Protein AF-A0A4Q3CG35-F1 (afdb_monomer)

Nearest PDB structures (foldseek):
  3wau-assembly1_A  TM=9.894E-01  e=9.606E-03  Bacteroides fragilis NCTC 9343
  3was-assembly1_A  TM=9.864E-01  e=1.274E-02  Bacteroides fragilis NCTC 9343
  3wau-assembly1_B  TM=9.882E-01  e=1.274E-02  Bacteroides fragilis NCTC 9343
  4kmi-assembly1_A  TM=9.906E-01  e=1.812E-02  Bacteroides fragilis NCTC 9343
  5ay9-assembly1_A  TM=9.498E-01  e=6.924E-02  Ruminococcus albus 7 = DSM 20455

Sequence (49 aa):
MIKNFAEQLQQLKDKHEQLLNKPNVKANQSNGIYHRYQNPVLTAAHAPL

Solvent-accessible surface area (backbone atoms only — not comparable to full-atom values): 3337 Å² total; per-residue (Å²): 132,80,77,50,67,67,59,58,52,49,55,52,49,53,52,47,52,51,60,75,70,52,84,72,50,73,41,92,66,63,86,86,84,60,76,50,54,73,58,79,95,72,57,82,84,70,56,85,132

Foldseek 3Di:
DPPDVVNVVVVLVVVLVCVQPPDWAWDPDDPVPDIDTDDDNDDPSNPDD

pLDDT: mean 94.0, std 10.15, range [46.81, 98.56]

Structure (mmCIF, N/CA/C/O backbone):
data_AF-A0A4Q3CG35-F1
#
_entry.id   AF-A0A4Q3CG35-F1
#
loop_
_atom_site.group_PDB
_atom_site.id
_atom_site.type_symbol
_atom_site.label_atom_id
_atom_site.label_alt_id
_atom_site.label_comp_id
_atom_site.label_asym_id
_atom_site.label_entity_id
_atom_site.label_seq_id
_atom_site.pdbx_PDB_ins_code
_atom_site.Cartn_x
_atom_site.Cartn_y
_atom_site.Cartn_z
_atom_site.occupancy
_atom_site.B_iso_or_equiv
_atom_site.auth_seq_id
_atom_site.auth_comp_id
_atom_site.auth_asym_id
_atom_site.auth_atom_id
_atom_site.pdbx_PDB_model_num
ATOM 1 N N . MET A 1 1 ? -0.846 -3.373 34.355 1.00 46.81 1 MET A N 1
ATOM 2 C CA . MET A 1 1 ? -1.057 -2.135 33.576 1.00 46.81 1 MET A CA 1
ATOM 3 C C . MET A 1 1 ? -1.689 -2.516 32.254 1.00 46.81 1 MET A C 1
ATOM 5 O O . MET A 1 1 ? -1.037 -3.176 31.455 1.00 46.81 1 MET A O 1
ATOM 9 N N . ILE A 1 2 ? -2.967 -2.188 32.064 1.00 59.34 2 ILE A N 1
ATOM 10 C CA . ILE A 1 2 ? -3.632 -2.319 30.766 1.00 59.34 2 ILE A CA 1
ATOM 11 C C . ILE A 1 2 ? -2.925 -1.305 29.862 1.00 59.34 2 ILE A C 1
ATOM 13 O O . ILE A 1 2 ? -3.153 -0.110 30.019 1.00 59.34 2 ILE A O 1
ATOM 17 N N . LYS A 1 3 ? -2.018 -1.743 28.977 1.00 61.06 3 LYS A N 1
ATOM 18 C CA . LYS A 1 3 ? -1.707 -0.929 27.792 1.00 61.06 3 LYS A CA 1
ATOM 19 C C . LYS A 1 3 ? -3.055 -0.683 27.132 1.00 61.06 3 LYS A C 1
ATOM 21 O O . LYS A 1 3 ? -3.763 -1.645 26.832 1.00 61.06 3 LYS A O 1
ATOM 26 N N . ASN A 1 4 ? -3.465 0.578 27.117 1.00 86.38 4 ASN A N 1
ATOM 27 C CA . ASN A 1 4 ? -4.849 0.977 26.932 1.00 86.38 4 ASN A CA 1
ATOM 28 C C . ASN A 1 4 ? -5.314 0.435 25.575 1.00 86.38 4 ASN A C 1
ATOM 30 O O . ASN A 1 4 ? -4.633 0.644 24.577 1.00 86.38 4 ASN A O 1
ATOM 34 N N . PHE A 1 5 ? -6.430 -0.294 25.524 1.00 92.31 5 PHE A N 1
ATOM 35 C CA . PHE A 1 5 ? -6.992 -0.835 24.278 1.00 92.31 5 PHE A CA 1
ATOM 36 C C . PHE A 1 5 ? -7.006 0.217 23.151 1.00 92.31 5 PHE A C 1
ATOM 38 O O . PHE A 1 5 ? -6.700 -0.093 22.000 1.00 92.31 5 PHE A O 1
ATOM 45 N N . ALA A 1 6 ? -7.262 1.481 23.506 1.00 93.69 6 ALA A N 1
ATOM 46 C CA . ALA A 1 6 ? -7.201 2.614 22.591 1.00 93.69 6 ALA A CA 1
ATOM 47 C C . ALA A 1 6 ? -5.820 2.802 21.930 1.00 93.69 6 ALA A C 1
ATOM 49 O O . ALA A 1 6 ? -5.753 3.048 20.730 1.00 93.69 6 ALA A O 1
ATOM 50 N N . GLU A 1 7 ? -4.719 2.643 22.669 1.00 94.94 7 GLU A N 1
ATOM 51 C CA . GLU A 1 7 ? -3.353 2.744 22.134 1.00 94.94 7 GLU A CA 1
ATOM 52 C C . GLU A 1 7 ? -3.066 1.626 21.127 1.00 94.94 7 GLU A C 1
ATOM 54 O O . GLU A 1 7 ? -2.466 1.868 20.081 1.00 94.94 7 GLU A O 1
ATOM 59 N N . GLN A 1 8 ? -3.514 0.400 21.414 1.00 94.25 8 GLN A N 1
ATOM 60 C CA . GLN A 1 8 ? -3.342 -0.736 20.504 1.00 94.25 8 GLN A CA 1
ATOM 61 C C . GLN A 1 8 ? -4.171 -0.563 19.229 1.00 94.25 8 GLN A C 1
ATOM 63 O O . GLN A 1 8 ? -3.674 -0.819 18.131 1.00 94.25 8 GLN A O 1
ATOM 68 N N . LEU A 1 9 ? -5.412 -0.089 19.370 1.00 95.62 9 LEU A N 1
ATOM 69 C CA . LEU A 1 9 ? -6.279 0.220 18.238 1.00 95.62 9 LEU A CA 1
ATOM 70 C C . LEU A 1 9 ? -5.680 1.331 17.369 1.00 95.62 9 LEU A C 1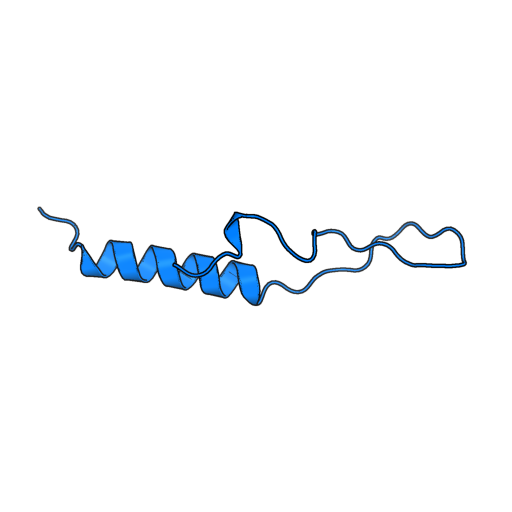
ATOM 72 O O . LEU A 1 9 ? -5.698 1.220 16.144 1.00 95.62 9 LEU A O 1
ATOM 76 N N . GLN A 1 10 ? -5.116 2.372 17.986 1.00 96.31 10 GLN A N 1
ATOM 77 C CA . GLN A 1 10 ? -4.468 3.454 17.250 1.00 96.31 10 GLN A CA 1
ATOM 78 C C . GLN A 1 10 ? -3.257 2.940 16.465 1.00 96.31 10 GLN A C 1
ATOM 80 O O . GLN A 1 10 ? -3.169 3.168 15.264 1.00 96.31 10 GLN A O 1
ATOM 85 N N . GLN A 1 11 ? -2.388 2.145 17.096 1.00 96.56 11 GLN A N 1
ATOM 86 C CA . GLN A 1 11 ? -1.238 1.538 16.414 1.00 96.56 11 GLN A CA 1
ATOM 87 C C . GLN A 1 11 ? -1.644 0.633 15.243 1.00 96.56 11 GLN A C 1
ATOM 89 O O . GLN A 1 11 ? -0.925 0.564 14.245 1.00 96.56 11 GLN A O 1
ATOM 94 N N . LEU A 1 12 ? -2.763 -0.090 15.361 1.00 97.25 12 LEU A N 1
ATOM 95 C CA . LEU A 1 12 ? -3.285 -0.922 14.277 1.00 97.25 12 LEU A CA 1
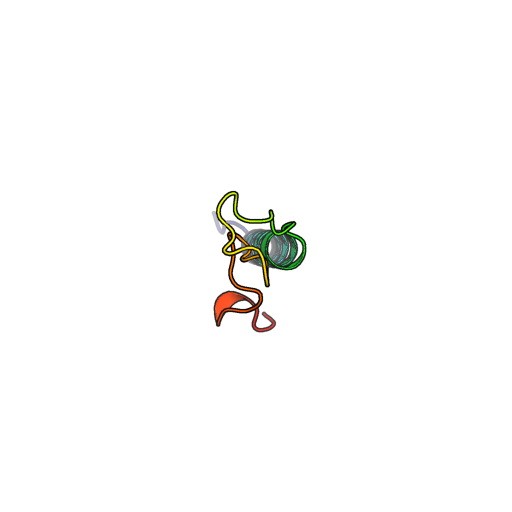ATOM 96 C C . LEU A 1 12 ? -3.741 -0.062 13.090 1.00 97.25 12 LEU A C 1
ATOM 98 O O . LEU A 1 12 ? -3.364 -0.353 11.954 1.00 97.25 12 LEU A O 1
ATOM 102 N N . LYS A 1 13 ? -4.489 1.015 13.360 1.00 98.00 13 LYS A N 1
ATOM 103 C CA . LYS A 1 13 ? -4.944 1.972 12.340 1.00 98.00 13 LYS A CA 1
ATOM 104 C C . LYS A 1 13 ? -3.777 2.665 11.648 1.00 98.00 13 LYS A C 1
ATOM 106 O O . LYS A 1 13 ? -3.729 2.669 10.424 1.00 98.00 13 LYS A O 1
ATOM 111 N N . ASP A 1 14 ? -2.802 3.156 12.409 1.00 98.38 14 ASP A N 1
ATOM 112 C CA . ASP A 1 14 ? -1.635 3.853 11.858 1.00 98.38 14 ASP A CA 1
ATOM 113 C C . ASP A 1 14 ? -0.847 2.953 10.897 1.00 98.38 14 ASP A C 1
ATOM 115 O O . ASP A 1 14 ? -0.442 3.383 9.818 1.00 98.38 14 ASP A O 1
ATOM 119 N N . LYS A 1 15 ? -0.662 1.675 11.250 1.00 98.19 15 LYS A N 1
ATOM 120 C CA . LYS A 1 15 ? 0.000 0.697 10.373 1.00 98.19 15 LYS A CA 1
ATOM 121 C C . LYS A 1 15 ? -0.804 0.405 9.108 1.00 98.19 15 LYS A C 1
ATOM 123 O O . LYS A 1 15 ? -0.208 0.226 8.048 1.00 98.19 15 LYS A O 1
ATOM 128 N N . HIS A 1 16 ? -2.129 0.331 9.214 1.00 98.56 16 HIS A N 1
ATOM 129 C CA . HIS A 1 16 ? -2.995 0.124 8.057 1.00 98.56 16 HIS A CA 1
ATOM 130 C C . HIS A 1 16 ? -2.938 1.328 7.106 1.00 98.56 16 HIS A C 1
ATOM 132 O O . HIS A 1 16 ? -2.687 1.150 5.919 1.00 98.56 16 HIS A O 1
ATOM 138 N N . GLU A 1 17 ? -3.022 2.552 7.627 1.00 98.44 17 GLU A N 1
ATOM 139 C CA . GLU A 1 17 ? -2.857 3.777 6.834 1.00 98.44 17 GLU A CA 1
ATOM 140 C C . GLU A 1 17 ? -1.473 3.864 6.176 1.00 98.44 17 GLU A C 1
ATOM 142 O O . GLU A 1 17 ? -1.355 4.228 5.005 1.00 98.44 17 GLU A O 1
ATOM 147 N N . GLN A 1 18 ? -0.411 3.472 6.884 1.00 98.38 18 GLN A N 1
ATOM 148 C CA . GLN A 1 18 ? 0.933 3.386 6.303 1.00 98.38 18 GLN A CA 1
ATOM 149 C C . GLN A 1 18 ? 1.013 2.368 5.159 1.00 98.38 18 GLN A C 1
ATOM 151 O O . GLN A 1 18 ? 1.716 2.617 4.179 1.00 98.38 18 GLN A O 1
ATOM 156 N N . LEU A 1 19 ? 0.314 1.232 5.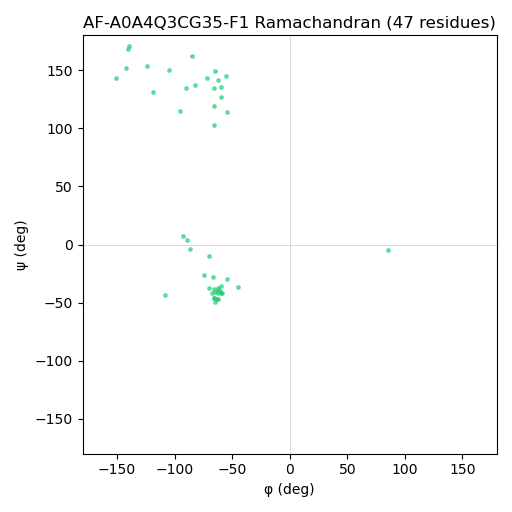270 1.00 98.38 19 LEU A N 1
ATOM 157 C CA . LEU A 1 19 ? 0.236 0.233 4.204 1.00 98.38 19 LEU A CA 1
ATOM 158 C C . LEU A 1 19 ? -0.489 0.797 2.976 1.00 98.38 19 LEU A C 1
ATOM 160 O O . LEU A 1 19 ? 0.054 0.704 1.875 1.00 98.38 19 LEU A O 1
ATOM 164 N N . LEU A 1 20 ? -1.667 1.401 3.167 1.00 98.00 20 LEU A N 1
ATOM 165 C CA . LEU A 1 20 ? -2.489 1.954 2.084 1.00 98.00 20 LEU A CA 1
ATOM 166 C C . LEU A 1 20 ? -1.779 3.085 1.328 1.00 98.00 20 LEU A C 1
ATOM 168 O O . LEU A 1 20 ? -1.859 3.160 0.104 1.00 98.00 20 LEU A O 1
ATOM 172 N N . ASN A 1 21 ? -1.050 3.940 2.048 1.00 98.00 21 ASN A N 1
ATOM 173 C CA . ASN A 1 21 ? -0.358 5.093 1.470 1.00 98.00 21 ASN A CA 1
ATOM 174 C C . ASN A 1 21 ? 1.075 4.780 1.004 1.00 98.00 21 ASN A C 1
ATOM 176 O O . ASN A 1 21 ? 1.795 5.684 0.570 1.00 98.00 21 ASN A O 1
ATOM 180 N N . LYS A 1 22 ? 1.528 3.521 1.091 1.00 98.12 22 LYS A N 1
ATOM 181 C CA . LYS A 1 22 ? 2.895 3.149 0.713 1.00 98.12 22 LYS A CA 1
ATOM 182 C C . LYS A 1 22 ? 3.103 3.352 -0.797 1.00 98.12 22 LYS A C 1
ATOM 184 O O . LYS A 1 22 ? 2.474 2.655 -1.596 1.00 98.12 22 LYS A O 1
ATOM 189 N N . PRO A 1 23 ? 4.040 4.221 -1.226 1.00 97.88 23 PRO A N 1
ATOM 190 C CA . PRO A 1 23 ? 4.316 4.402 -2.641 1.00 97.88 23 PRO A CA 1
ATOM 191 C C . PRO A 1 23 ? 4.898 3.121 -3.233 1.00 97.88 23 PRO A C 1
ATOM 193 O O . PRO A 1 23 ? 5.803 2.493 -2.672 1.00 97.88 23 PRO A O 1
ATOM 196 N N . ASN A 1 24 ? 4.390 2.740 -4.401 1.00 98.19 24 ASN A N 1
ATOM 197 C CA . ASN A 1 24 ? 4.855 1.552 -5.087 1.00 98.19 24 ASN A CA 1
ATOM 198 C C . ASN A 1 24 ? 5.921 1.913 -6.123 1.00 98.19 24 ASN A C 1
ATOM 200 O O . ASN A 1 24 ? 5.651 2.610 -7.100 1.00 98.19 24 ASN A O 1
ATOM 204 N N . VAL A 1 25 ? 7.145 1.436 -5.907 1.00 97.62 25 VAL A N 1
ATOM 205 C CA . VAL A 1 25 ? 8.283 1.743 -6.775 1.00 97.62 25 VAL A CA 1
ATOM 206 C C . VAL A 1 25 ? 8.275 0.819 -7.988 1.00 97.62 25 VAL A C 1
ATOM 208 O O . VAL A 1 25 ? 8.049 -0.389 -7.881 1.00 97.62 25 VAL A O 1
ATOM 211 N N . LYS A 1 26 ? 8.538 1.398 -9.157 1.00 97.06 26 LYS A N 1
ATOM 212 C CA . LYS A 1 26 ? 8.718 0.674 -10.414 1.00 97.06 26 LYS A CA 1
ATOM 213 C C . LYS A 1 26 ? 9.884 -0.314 -10.293 1.00 97.06 26 LYS A C 1
ATOM 215 O O . LYS A 1 26 ? 10.941 0.015 -9.765 1.00 97.06 26 LYS A O 1
ATOM 220 N N . ALA A 1 27 ? 9.702 -1.532 -10.783 1.00 95.88 27 ALA A N 1
ATOM 221 C CA . ALA A 1 27 ? 10.764 -2.525 -10.826 1.00 95.88 27 ALA A CA 1
ATOM 222 C C . ALA A 1 27 ? 11.808 -2.149 -11.890 1.00 95.88 27 ALA A C 1
ATOM 224 O O . ALA A 1 27 ? 11.464 -1.670 -12.971 1.00 95.88 27 ALA A O 1
ATOM 225 N N . ASN A 1 28 ? 13.083 -2.415 -11.595 1.00 92.56 28 ASN A N 1
ATOM 226 C CA . ASN A 1 28 ? 14.196 -2.049 -12.478 1.00 92.56 28 ASN A CA 1
ATOM 227 C C . ASN A 1 28 ? 14.191 -2.830 -13.801 1.00 92.56 28 ASN A C 1
ATOM 229 O O . ASN A 1 28 ? 14.677 -2.339 -14.814 1.00 92.56 28 ASN A O 1
ATOM 233 N N . GLN A 1 29 ? 13.642 -4.046 -13.804 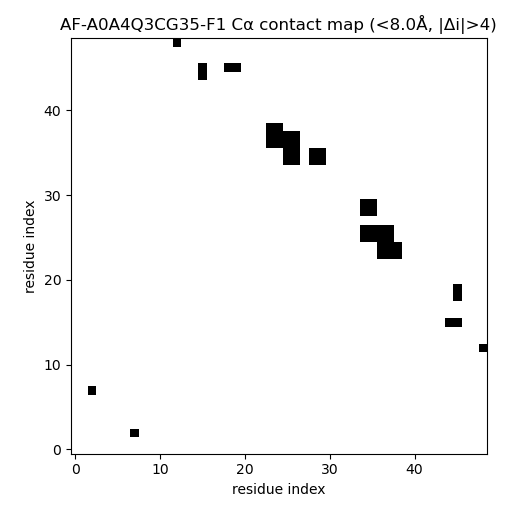1.00 92.31 29 GLN A N 1
ATOM 234 C CA . GLN A 1 29 ? 13.589 -4.899 -14.987 1.00 92.31 29 GLN A CA 1
ATOM 235 C C . GLN A 1 29 ? 12.302 -4.657 -15.785 1.00 92.31 29 GLN A C 1
ATOM 237 O O . GLN A 1 29 ? 11.199 -4.620 -15.234 1.00 92.31 29 GLN A O 1
ATOM 242 N N . SER A 1 30 ? 12.446 -4.536 -17.103 1.00 93.81 30 SER A N 1
ATOM 243 C CA . SER A 1 30 ? 11.344 -4.433 -18.060 1.00 93.81 30 SER A CA 1
ATOM 244 C C . SER A 1 30 ? 11.690 -5.208 -19.326 1.00 93.81 30 SER A C 1
ATOM 246 O O . SER A 1 30 ? 12.857 -5.338 -19.682 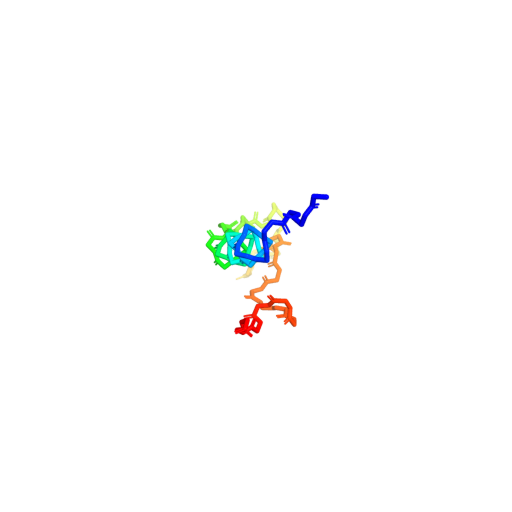1.00 93.81 30 SER A O 1
ATOM 248 N N . ASN A 1 31 ? 10.661 -5.700 -20.009 1.00 95.31 31 ASN A N 1
ATOM 249 C CA . ASN A 1 31 ? 10.764 -6.310 -21.332 1.00 95.31 3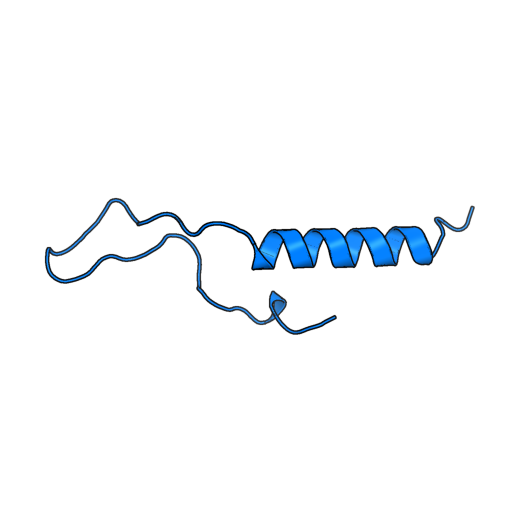1 ASN A CA 1
ATOM 250 C C . ASN A 1 31 ? 10.525 -5.303 -22.478 1.00 95.31 31 ASN A C 1
ATOM 252 O O . ASN A 1 31 ? 10.397 -5.719 -23.623 1.00 95.31 31 ASN A O 1
ATOM 256 N N . GLY A 1 32 ? 10.399 -4.003 -22.177 1.00 94.94 32 GLY A N 1
ATOM 257 C CA . GLY A 1 32 ? 10.139 -2.948 -23.163 1.00 94.94 32 GLY A CA 1
ATOM 258 C C . GLY A 1 32 ? 8.663 -2.716 -23.511 1.00 94.94 32 GLY A C 1
ATOM 259 O O . GLY A 1 32 ? 8.370 -1.770 -24.230 1.00 94.94 32 GLY A O 1
ATOM 260 N N . ILE A 1 33 ? 7.732 -3.527 -22.991 1.00 97.38 33 ILE A N 1
ATOM 261 C CA . ILE A 1 33 ? 6.286 -3.406 -23.272 1.00 97.38 33 ILE A CA 1
ATOM 262 C C . ILE A 1 33 ? 5.542 -2.877 -22.047 1.00 97.38 33 ILE A C 1
ATOM 264 O O . ILE A 1 33 ? 4.678 -2.011 -22.149 1.00 97.38 33 ILE A O 1
ATOM 268 N N . TYR A 1 34 ? 5.882 -3.401 -20.871 1.00 96.12 34 TYR A N 1
ATOM 269 C CA . TYR A 1 34 ? 5.272 -2.985 -19.618 1.00 96.12 34 TYR A CA 1
ATOM 270 C C . TYR A 1 34 ? 6.299 -2.907 -18.495 1.00 96.12 34 TYR A C 1
ATOM 272 O O . TYR A 1 34 ? 7.440 -3.382 -18.582 1.00 96.12 34 TYR A O 1
ATOM 280 N N . HIS A 1 35 ? 5.859 -2.311 -17.395 1.00 96.56 35 HIS A N 1
ATOM 281 C CA . HIS A 1 35 ? 6.646 -2.179 -16.188 1.00 96.56 35 HIS A CA 1
ATOM 282 C C . HIS A 1 35 ? 5.957 -2.885 -15.034 1.00 96.56 35 HIS A C 1
ATOM 284 O O . HIS A 1 35 ? 4.763 -2.708 -14.804 1.00 96.56 35 HIS A O 1
ATOM 290 N N . ARG A 1 36 ? 6.725 -3.699 -14.311 1.00 96.88 36 ARG A N 1
ATOM 291 C CA . ARG A 1 36 ? 6.287 -4.258 -13.033 1.00 96.88 36 ARG A CA 1
ATOM 292 C C . ARG A 1 36 ? 6.578 -3.261 -11.923 1.00 96.88 36 ARG A C 1
ATOM 294 O O . ARG A 1 36 ? 7.400 -2.363 -12.088 1.00 96.88 36 ARG A O 1
ATOM 301 N N . TYR A 1 37 ? 5.922 -3.454 -10.793 1.00 97.44 37 TYR A N 1
ATOM 302 C CA . TYR A 1 37 ? 6.130 -2.681 -9.578 1.00 97.44 37 TYR A CA 1
ATOM 303 C C . TYR A 1 37 ? 6.468 -3.630 -8.432 1.00 97.44 37 TYR A C 1
ATOM 305 O O . TYR A 1 37 ? 6.142 -4.816 -8.490 1.00 97.44 37 TYR A O 1
ATOM 313 N N . GLN A 1 38 ? 7.186 -3.122 -7.434 1.00 97.38 38 GLN A N 1
ATOM 314 C CA . GLN A 1 38 ? 7.785 -3.953 -6.390 1.00 97.38 38 GLN A CA 1
ATOM 315 C C . GLN A 1 38 ? 6.749 -4.565 -5.439 1.00 97.38 38 GLN A C 1
ATOM 317 O O . GLN A 1 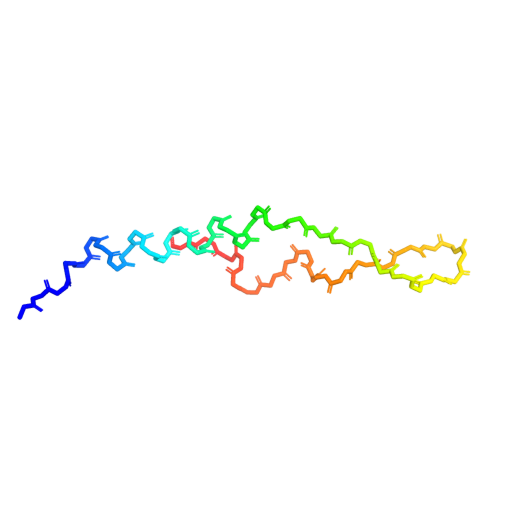38 ? 6.917 -5.703 -5.010 1.00 97.38 38 GLN A O 1
ATOM 322 N N . ASN A 1 39 ? 5.689 -3.828 -5.107 1.00 97.94 39 ASN A N 1
ATOM 323 C CA . ASN A 1 39 ? 4.650 -4.271 -4.180 1.00 97.94 39 ASN A CA 1
ATOM 324 C C . ASN A 1 39 ? 3.372 -4.666 -4.948 1.00 97.94 39 ASN A C 1
ATOM 326 O O . ASN A 1 39 ? 3.090 -4.097 -6.007 1.00 97.94 39 ASN A O 1
ATOM 330 N N . PRO A 1 40 ? 2.569 -5.609 -4.431 1.00 97.38 40 PRO A N 1
ATOM 331 C CA . PRO A 1 40 ? 1.223 -5.844 -4.941 1.00 97.38 40 PRO A CA 1
ATOM 332 C C . PRO A 1 40 ? 0.334 -4.619 -4.695 1.00 97.38 40 PRO A C 1
ATOM 334 O O . PRO A 1 40 ? 0.513 -3.904 -3.714 1.00 97.38 40 PRO A O 1
ATOM 337 N N . VAL A 1 41 ? -0.640 -4.397 -5.580 1.00 97.44 41 VAL A N 1
ATOM 338 C CA . VAL A 1 41 ? -1.611 -3.295 -5.442 1.00 97.44 41 VAL A CA 1
ATOM 339 C C . VAL A 1 41 ? -2.657 -3.554 -4.355 1.00 97.44 41 VAL A C 1
ATOM 341 O O . VAL A 1 41 ? -3.206 -2.612 -3.804 1.00 97.44 41 VAL A O 1
ATOM 344 N N . LEU A 1 42 ? -2.936 -4.823 -4.050 1.00 98.00 42 LEU A N 1
ATOM 345 C CA . LEU A 1 42 ? -3.885 -5.228 -3.020 1.00 98.00 42 LEU A CA 1
ATOM 346 C C . LEU A 1 42 ? -3.470 -6.584 -2.445 1.00 98.00 42 LEU A C 1
ATOM 348 O O . LEU A 1 42 ? -3.000 -7.469 -3.161 1.00 98.00 42 LEU A O 1
ATOM 352 N N . THR A 1 43 ? -3.676 -6.751 -1.146 1.00 98.25 43 THR A N 1
ATOM 353 C CA . THR A 1 43 ? -3.556 -8.021 -0.419 1.00 98.25 43 THR A CA 1
ATOM 354 C C . THR A 1 43 ? -4.700 -8.116 0.587 1.00 98.25 43 THR A C 1
ATOM 356 O O . THR A 1 43 ? -5.371 -7.119 0.842 1.00 98.25 43 THR A O 1
ATOM 359 N N . ALA A 1 44 ? -4.892 -9.272 1.227 1.00 98.44 44 ALA A N 1
ATOM 360 C CA . ALA A 1 44 ? -5.893 -9.414 2.290 1.00 98.44 44 ALA A CA 1
ATOM 361 C C . ALA A 1 44 ? -5.722 -8.384 3.430 1.00 98.44 44 ALA A C 1
ATOM 363 O O . ALA A 1 44 ? -6.704 -7.948 4.014 1.00 98.44 44 ALA A O 1
ATOM 364 N N . ALA A 1 45 ? -4.490 -7.933 3.696 1.00 97.81 45 ALA A N 1
ATOM 365 C CA . ALA A 1 45 ? -4.199 -6.924 4.718 1.00 97.81 45 ALA A CA 1
ATOM 366 C C . ALA A 1 45 ? -4.685 -5.501 4.364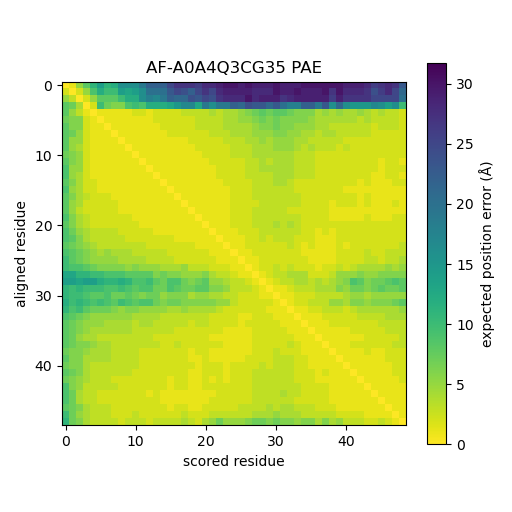 1.00 97.81 45 ALA A C 1
ATOM 368 O O . ALA A 1 45 ? -4.647 -4.623 5.221 1.00 97.81 45 ALA A O 1
ATOM 369 N N . HIS A 1 46 ? -5.122 -5.268 3.122 1.00 98.31 46 HIS A N 1
ATOM 370 C CA . HIS A 1 46 ? -5.728 -4.004 2.694 1.00 98.31 46 HIS A CA 1
ATOM 371 C C . HIS A 1 46 ? -7.242 -3.957 2.965 1.00 98.31 46 HIS A C 1
ATOM 373 O O . HIS A 1 46 ? -7.867 -2.936 2.699 1.00 98.31 46 HIS A O 1
ATOM 379 N N . ALA A 1 47 ? -7.849 -5.043 3.461 1.00 97.88 47 ALA A N 1
ATOM 380 C CA . ALA A 1 47 ? -9.247 -5.014 3.877 1.00 97.88 47 ALA A CA 1
ATOM 381 C C . ALA A 1 47 ? -9.443 -4.018 5.042 1.00 97.88 47 AL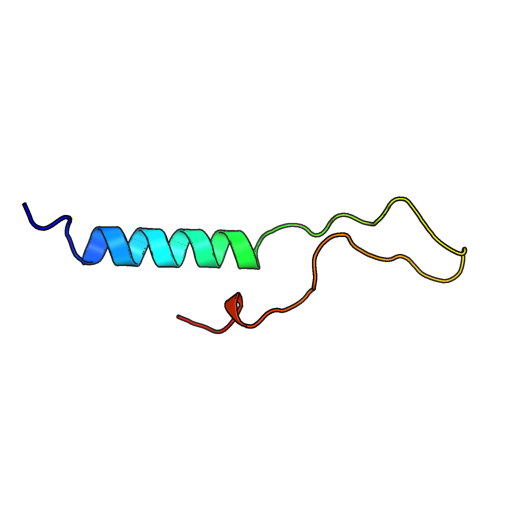A A C 1
ATOM 383 O O . ALA A 1 47 ? -8.567 -3.953 5.910 1.00 97.88 47 ALA A O 1
ATOM 384 N N . PRO A 1 48 ? -10.559 -3.266 5.082 1.00 96.94 48 PRO A N 1
ATOM 385 C CA . PRO A 1 48 ? -10.850 -2.340 6.177 1.00 96.94 48 PRO A CA 1
ATOM 386 C C . PRO A 1 48 ? -10.834 -3.019 7.556 1.00 96.94 48 PRO A C 1
ATOM 388 O O . PRO A 1 48 ? -11.238 -4.178 7.674 1.00 96.94 48 PRO A O 1
ATOM 391 N N . LEU A 1 49 ? -10.368 -2.282 8.572 1.00 93.44 49 LEU A N 1
ATOM 392 C CA . LEU A 1 49 ? -10.273 -2.720 9.974 1.00 93.44 49 LEU A CA 1
ATOM 393 C C . LEU A 1 49 ? -11.625 -2.787 10.692 1.00 93.44 49 LEU A C 1
ATOM 395 O O . LEU A 1 49 ? -12.470 -1.895 10.451 1.00 93.44 49 LEU A O 1
#

Mean predicted aligned error: 4.33 Å

Radius of gyration: 16.44 Å; Cα contacts (8 Å, |Δi|>4): 24; chains: 1; bounding box: 25×14×57 Å

Secondary structure (DSSP, 8-state):
----HHHHHHHHHHHHHHHHT---PEEEEE-SS-EEESS-S--GGGS--